Protein AF-A0A916TZ95-F1 (afdb_monomer)

Radius of gyration: 24.28 Å; Cα contacts (8 Å, |Δi|>4): 137; chains: 1; bounding box: 42×31×81 Å

Sequence (147 aa):
MKGLLAGIVAAIIAVVLGALLFFVLVDREETTEFPQDDLTFAIEGSQQNCAMFYGEPCDYDTQEGFNRWAQDLDRFVPEQRMGSFARDIGFTETSKISLKACVLTQNSTNTVDDLLAYTRERHPDATTAQVFPIWNAARWHLCPLER

pLDDT: mean 88.11, std 14.41, range [42.22, 98.5]

Organism: NCBI:txid1755582

Foldseek 3Di:
DVVVVVVVVVVVVVVVVVVVVVVVVVVPPPPPPVPQDQDWEQDPNDTDTQCRLVVHDDDPLSNVLCVQFVNCLNVQLVVADLDVLSVVVDSSLLSSLLSVLLSQVVDPVGDLVVSVVVSCVPVVPDDSVNSVSSSVSSCPPRRPDDD

Secondary structure (DSSP, 8-state):
-HHHHHHHHHHHHHHHHHHHHHHHHHTT------------EEETTEEE-HHHHHTSPPPHHHHHHHHHHGGGHHHHHHHS--HHHHHHHHHHHHHHHHHHHHHHHTSTT--HHHHHHHHHHH-TT--HHHHHHHHHHIIIIISPPP-

Nearest PDB structures (foldseek):
  2jps-assembly1_A  TM=5.181E-01  e=5.275E+00  Saccharomyces cerevisiae

Solvent-accessible surface area (backbone atoms only — not comparable to full-atom values): 8578 Å² total; per-residue (Å²): 114,72,70,59,55,53,52,52,53,52,52,52,52,52,50,52,52,50,48,52,50,46,50,62,53,57,76,51,59,73,74,82,68,70,85,69,81,85,52,70,33,64,49,92,86,39,84,34,36,51,37,68,71,72,72,43,86,60,54,72,65,56,38,50,28,38,66,72,43,48,73,49,42,73,60,46,63,81,72,51,85,30,63,65,54,39,62,75,63,30,67,70,54,40,47,53,54,29,40,50,33,37,48,43,64,77,38,87,88,55,52,70,65,58,49,40,55,61,48,30,78,82,36,70,85,66,46,64,84,49,45,46,39,37,45,53,48,18,45,69,70,70,46,55,74,88,129

Mean predicted aligned error: 10.78 Å

Structure (mmCIF, N/CA/C/O backbone):
data_AF-A0A916TZ95-F1
#
_entry.id   AF-A0A916TZ95-F1
#
loop_
_atom_site.group_PDB
_atom_site.id
_atom_site.type_symbol
_atom_site.label_atom_id
_atom_site.label_alt_id
_atom_site.label_comp_id
_atom_site.label_asym_id
_atom_site.label_entity_id
_atom_site.label_seq_id
_atom_site.pdbx_PDB_ins_code
_atom_site.Cartn_x
_atom_site.Cartn_y
_atom_site.Cartn_z
_atom_site.occupancy
_atom_site.B_iso_or_equiv
_atom_site.auth_seq_id
_atom_site.auth_comp_id
_atom_site.auth_asym_id
_atom_site.auth_atom_id
_atom_site.pdbx_PDB_model_num
ATOM 1 N N . MET A 1 1 ? 24.520 -13.935 -67.126 1.00 53.62 1 MET A N 1
ATOM 2 C CA . MET A 1 1 ? 23.267 -13.867 -66.333 1.00 53.62 1 MET A CA 1
ATOM 3 C C . MET A 1 1 ? 23.257 -14.781 -65.100 1.00 53.62 1 MET A C 1
ATOM 5 O O . MET A 1 1 ? 22.824 -14.317 -64.058 1.00 53.62 1 MET A O 1
ATOM 9 N N . LYS A 1 2 ? 23.774 -16.023 -65.150 1.00 51.59 2 LYS A N 1
ATOM 10 C CA . LYS A 1 2 ? 23.804 -16.943 -63.984 1.00 51.59 2 LYS A CA 1
ATOM 11 C C . LYS A 1 2 ? 24.627 -16.444 -62.776 1.00 51.59 2 LYS A C 1
ATOM 13 O O . LYS A 1 2 ? 24.196 -16.626 -61.646 1.00 51.59 2 LYS A O 1
ATOM 18 N N . GLY A 1 3 ? 25.759 -15.768 -63.003 1.00 54.50 3 GLY A N 1
ATOM 19 C CA . GLY A 1 3 ? 26.612 -15.251 -61.916 1.00 54.50 3 GLY A CA 1
ATOM 20 C C . GLY A 1 3 ? 26.024 -14.061 -61.143 1.00 54.50 3 GLY A C 1
ATOM 21 O O . GLY A 1 3 ? 26.277 -13.925 -59.953 1.00 54.50 3 GLY A O 1
ATOM 22 N N . LEU A 1 4 ? 25.191 -13.239 -61.792 1.00 59.09 4 LEU A N 1
ATOM 23 C CA . LEU A 1 4 ? 24.557 -12.077 -61.157 1.00 59.09 4 LEU A CA 1
ATOM 24 C C . LEU A 1 4 ? 23.397 -12.505 -60.242 1.00 59.09 4 LEU A C 1
ATOM 26 O O . LEU A 1 4 ? 23.262 -12.002 -59.134 1.00 59.09 4 LEU A O 1
ATOM 30 N N . LEU A 1 5 ? 22.612 -13.498 -60.678 1.00 65.00 5 LEU A N 1
ATOM 31 C CA . LEU A 1 5 ? 21.538 -14.095 -59.877 1.00 65.00 5 LEU A CA 1
ATOM 32 C C . LEU A 1 5 ? 22.080 -14.809 -58.631 1.00 65.00 5 LEU A C 1
ATOM 34 O O . LEU A 1 5 ? 21.526 -14.643 -57.551 1.00 65.00 5 LEU A O 1
ATOM 38 N N . ALA A 1 6 ? 23.191 -15.542 -58.757 1.00 68.81 6 ALA A N 1
ATOM 39 C CA . ALA A 1 6 ? 23.827 -16.204 -57.618 1.00 68.81 6 ALA A CA 1
ATOM 40 C C . ALA A 1 6 ? 24.348 -15.200 -56.571 1.00 68.81 6 ALA A C 1
ATOM 42 O O . ALA A 1 6 ? 24.180 -15.422 -55.374 1.00 68.81 6 ALA A O 1
ATOM 43 N N . GLY A 1 7 ? 24.919 -14.074 -57.018 1.00 70.69 7 GLY A N 1
ATOM 44 C CA . GLY A 1 7 ? 25.381 -13.008 -56.124 1.00 70.69 7 GLY A CA 1
ATOM 45 C C . GLY A 1 7 ? 24.241 -12.319 -55.368 1.00 70.69 7 GLY A C 1
ATOM 46 O O . GLY A 1 7 ? 24.353 -12.089 -54.167 1.00 70.69 7 GLY A O 1
ATOM 47 N N . ILE A 1 8 ? 23.118 -12.050 -56.043 1.00 77.31 8 ILE A N 1
ATOM 48 C CA . ILE A 1 8 ? 21.935 -11.433 -55.420 1.00 77.31 8 ILE A CA 1
ATOM 49 C C . ILE A 1 8 ? 21.316 -12.370 -54.376 1.00 77.31 8 ILE A C 1
ATOM 51 O O . ILE A 1 8 ? 20.997 -11.935 -53.273 1.00 77.31 8 ILE A O 1
ATOM 55 N N . VAL A 1 9 ? 21.192 -13.662 -54.690 1.00 79.25 9 VAL A N 1
ATOM 56 C CA . VAL A 1 9 ? 20.645 -14.654 -53.751 1.00 79.25 9 VAL A CA 1
ATOM 57 C C . VAL A 1 9 ? 21.529 -14.778 -52.508 1.00 79.25 9 VAL A C 1
ATOM 59 O O . VAL A 1 9 ? 21.011 -14.773 -51.394 1.00 79.25 9 VAL A O 1
ATOM 62 N N . ALA A 1 10 ? 22.853 -14.813 -52.672 1.00 80.00 10 ALA A N 1
ATOM 63 C CA . ALA A 1 10 ? 23.780 -14.862 -51.543 1.00 80.00 10 ALA A CA 1
ATOM 64 C C . ALA A 1 10 ? 23.682 -13.612 -50.649 1.00 80.00 10 ALA A C 1
ATOM 66 O O . ALA A 1 10 ? 23.682 -13.735 -49.425 1.00 80.00 10 ALA A O 1
ATOM 67 N N . ALA A 1 11 ? 23.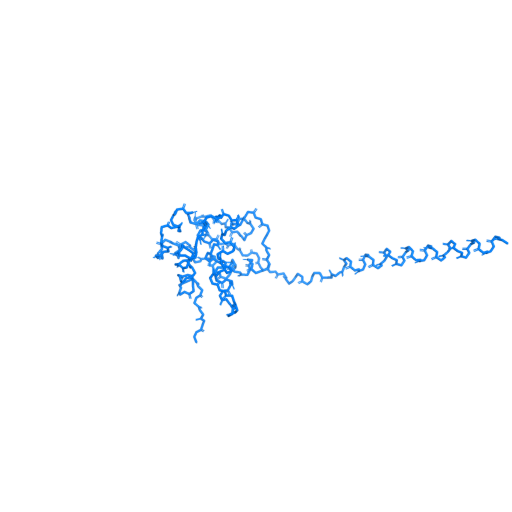539 -12.423 -51.245 1.00 80.50 11 ALA A N 1
ATOM 68 C CA . ALA A 1 11 ? 23.383 -11.176 -50.500 1.00 80.50 11 ALA A CA 1
ATOM 69 C C . ALA A 1 11 ? 22.077 -11.144 -49.687 1.00 80.50 11 ALA A C 1
ATOM 71 O O . ALA A 1 11 ? 22.092 -10.762 -48.520 1.00 80.50 11 ALA A O 1
ATOM 72 N N . ILE A 1 12 ? 20.963 -11.604 -50.266 1.00 84.44 12 ILE A N 1
ATOM 73 C CA . ILE A 1 12 ? 19.673 -11.675 -49.563 1.00 84.44 12 ILE A CA 1
ATOM 74 C C . ILE A 1 12 ? 19.756 -12.651 -48.386 1.00 84.44 12 ILE A C 1
ATOM 76 O O . ILE A 1 12 ? 19.325 -12.317 -47.287 1.00 84.44 12 ILE A O 1
ATOM 80 N N . ILE A 1 13 ? 20.355 -13.829 -48.586 1.00 87.19 13 ILE A N 1
ATOM 81 C CA . ILE A 1 13 ? 20.525 -14.822 -47.516 1.00 87.19 13 ILE A CA 1
ATOM 82 C C . ILE A 1 13 ? 21.377 -14.249 -46.378 1.00 87.19 13 ILE A C 1
ATOM 84 O O . ILE A 1 13 ? 21.0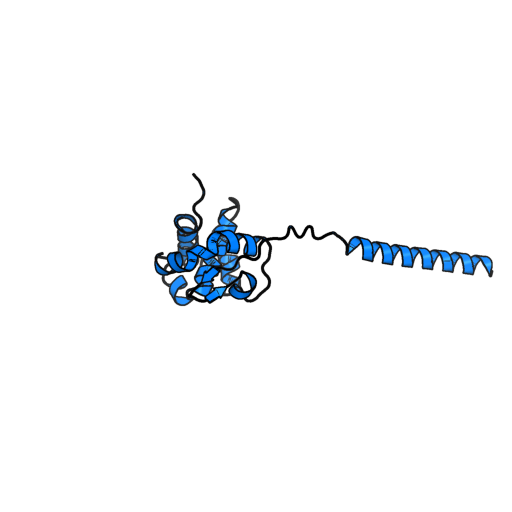13 -14.402 -45.215 1.00 87.19 13 ILE A O 1
ATOM 88 N N . ALA A 1 14 ? 22.467 -13.546 -46.694 1.00 85.00 14 ALA A N 1
ATOM 89 C CA . ALA A 1 14 ? 23.315 -12.915 -45.687 1.00 85.00 14 ALA A CA 1
ATOM 90 C C . ALA A 1 14 ? 22.569 -11.835 -44.884 1.00 85.00 14 ALA A C 1
ATOM 92 O O . ALA A 1 14 ? 22.718 -11.775 -43.667 1.00 85.00 14 ALA A O 1
ATOM 93 N N . VAL A 1 15 ? 21.729 -11.024 -45.537 1.00 88.25 15 VAL A N 1
ATOM 94 C CA . VAL A 1 15 ? 20.910 -10.001 -44.864 1.00 88.25 15 VAL A CA 1
ATOM 95 C C . VAL A 1 15 ? 19.844 -10.637 -43.974 1.00 88.25 15 VAL A C 1
ATOM 97 O O . VAL A 1 15 ? 19.669 -10.200 -42.843 1.00 88.25 15 VAL A O 1
ATOM 100 N N . VAL A 1 16 ? 19.162 -11.686 -44.441 1.00 87.75 16 VAL A N 1
ATOM 101 C CA . VAL A 1 16 ? 18.135 -12.385 -43.650 1.00 87.75 16 VAL A CA 1
ATOM 102 C C . VAL A 1 16 ? 18.756 -13.086 -42.444 1.00 87.75 16 VAL A C 1
ATOM 104 O O . VAL A 1 16 ? 18.229 -12.978 -41.342 1.00 87.75 16 VAL A O 1
ATOM 107 N N . LEU A 1 17 ? 19.897 -13.758 -42.620 1.00 88.25 17 LEU A N 1
ATOM 108 C CA . LEU A 1 17 ? 20.630 -14.376 -41.513 1.00 88.25 17 LEU A CA 1
ATOM 109 C C . LEU A 1 17 ? 21.159 -13.329 -40.533 1.00 88.25 17 LEU A C 1
ATOM 111 O O . LEU A 1 17 ? 21.054 -13.527 -39.329 1.00 88.25 17 LEU A O 1
ATOM 115 N N . GLY A 1 18 ? 21.682 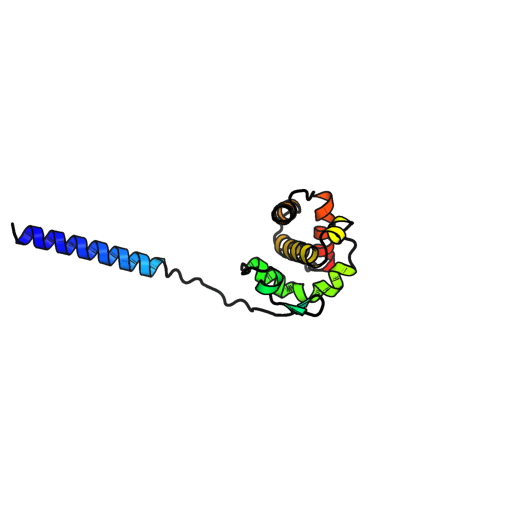-12.209 -41.036 1.00 82.75 18 GLY A N 1
ATOM 116 C CA . GLY A 1 18 ? 22.120 -11.089 -40.209 1.00 82.75 18 GLY A CA 1
ATOM 117 C C . GLY A 1 18 ? 20.972 -10.478 -39.409 1.00 82.75 18 GLY A C 1
ATOM 118 O O . GLY A 1 18 ? 21.131 -10.238 -38.220 1.00 82.75 18 GLY A O 1
ATOM 119 N N . ALA A 1 19 ? 19.802 -10.298 -40.025 1.00 80.69 19 ALA A N 1
ATOM 120 C CA . ALA A 1 19 ? 18.606 -9.799 -39.356 1.00 80.69 19 ALA A CA 1
ATOM 121 C C . ALA A 1 19 ? 18.083 -10.789 -38.307 1.00 80.69 19 ALA A C 1
ATOM 123 O O . ALA A 1 19 ? 17.782 -10.379 -37.196 1.00 80.69 19 ALA A O 1
ATOM 124 N N . LEU A 1 20 ? 18.026 -12.088 -38.616 1.00 81.81 20 LEU A N 1
ATOM 125 C CA . LEU A 1 20 ? 17.624 -13.117 -37.652 1.00 81.81 20 LEU A CA 1
ATOM 126 C C . LEU A 1 20 ? 18.596 -13.204 -36.474 1.00 81.81 20 LEU A C 1
ATOM 128 O O . LEU A 1 20 ? 18.156 -13.271 -35.334 1.00 81.81 20 LEU A O 1
ATOM 132 N N . LEU A 1 21 ? 19.906 -13.163 -36.732 1.00 79.75 21 LEU A N 1
ATOM 133 C CA . LEU A 1 21 ? 20.918 -13.122 -35.676 1.00 79.75 21 LEU A CA 1
ATOM 134 C C . LEU A 1 21 ? 20.807 -11.842 -34.852 1.00 79.75 21 LEU A C 1
ATOM 136 O O . LEU A 1 21 ? 20.906 -11.912 -33.636 1.00 79.75 21 LEU A O 1
ATOM 140 N N . PHE A 1 22 ? 20.566 -10.697 -35.488 1.00 77.88 22 PHE A N 1
ATOM 141 C CA . PHE A 1 22 ? 20.338 -9.434 -34.797 1.00 77.88 22 PHE A CA 1
ATOM 142 C C . PHE A 1 22 ? 19.101 -9.510 -33.902 1.00 77.88 22 PHE A C 1
ATOM 144 O O . PHE A 1 22 ? 19.211 -9.194 -32.730 1.00 77.88 22 PHE A O 1
ATOM 151 N N . PHE A 1 23 ? 17.964 -10.010 -34.396 1.00 74.88 23 PHE A N 1
ATOM 152 C CA . PHE A 1 23 ? 16.766 -10.193 -33.574 1.00 74.88 23 PHE A CA 1
ATOM 153 C C . PHE A 1 23 ? 16.998 -11.179 -32.428 1.00 74.88 23 PHE A C 1
ATOM 155 O O . PHE A 1 23 ? 16.648 -10.859 -31.307 1.00 74.88 23 PHE A O 1
ATOM 162 N N . VAL A 1 24 ? 17.661 -12.318 -32.656 1.00 72.19 24 VAL A N 1
ATOM 163 C CA . VAL A 1 24 ? 17.977 -13.291 -31.590 1.00 72.19 24 VAL A CA 1
ATOM 164 C C . VAL A 1 24 ? 18.973 -12.737 -30.563 1.00 72.19 24 VAL A C 1
ATOM 166 O O . VAL A 1 24 ? 18.926 -13.123 -29.400 1.00 72.19 24 VAL A O 1
ATOM 169 N N . LEU A 1 25 ? 19.893 -11.862 -30.974 1.00 66.62 25 LEU A N 1
ATOM 170 C CA . LEU A 1 25 ? 20.862 -11.226 -30.077 1.00 66.62 25 LEU A CA 1
ATOM 171 C C . LEU A 1 25 ? 20.277 -10.007 -29.349 1.00 66.62 25 LEU A C 1
ATOM 173 O O . LEU A 1 25 ? 20.702 -9.737 -28.235 1.00 66.62 25 LEU A O 1
ATOM 177 N N . VAL A 1 26 ? 19.318 -9.299 -29.950 1.00 65.12 26 VAL A N 1
ATOM 178 C CA . VAL A 1 26 ? 18.630 -8.138 -29.358 1.00 65.12 26 VAL A CA 1
ATOM 179 C C . VAL A 1 26 ? 17.470 -8.560 -28.452 1.00 65.12 26 VAL A C 1
ATOM 181 O O . VAL A 1 26 ? 17.303 -7.956 -27.405 1.00 65.12 26 VAL A O 1
ATOM 184 N N . ASP A 1 27 ? 16.742 -9.645 -28.755 1.00 54.34 27 ASP A N 1
ATOM 185 C CA . ASP A 1 27 ? 15.817 -10.289 -27.789 1.00 54.34 27 ASP A CA 1
ATOM 186 C C . ASP A 1 27 ? 16.563 -10.871 -26.581 1.00 54.34 27 ASP A C 1
ATOM 188 O O . ASP A 1 27 ? 15.969 -11.233 -25.570 1.00 54.34 27 ASP A O 1
ATOM 192 N N . ARG A 1 28 ? 17.888 -10.983 -26.704 1.00 45.59 28 ARG A N 1
ATOM 193 C CA . ARG A 1 28 ? 18.804 -11.313 -25.625 1.00 45.59 28 ARG A CA 1
ATOM 194 C C . ARG A 1 28 ? 19.443 -10.049 -25.058 1.00 45.59 28 ARG A C 1
ATOM 196 O O . ARG A 1 28 ? 20.616 -10.070 -24.691 1.00 45.59 28 ARG A O 1
ATOM 203 N N . GLU A 1 29 ? 18.694 -8.952 -24.963 1.00 45.25 29 GLU A N 1
ATOM 204 C CA . GLU A 1 29 ? 18.892 -8.078 -23.814 1.00 45.25 29 GLU A CA 1
ATOM 205 C C . GLU A 1 29 ? 18.744 -8.986 -22.598 1.00 45.25 29 GLU A C 1
ATOM 207 O O . GLU A 1 29 ? 17.666 -9.496 -22.300 1.00 45.25 29 GLU A O 1
ATOM 212 N N . GLU A 1 30 ? 19.882 -9.304 -21.981 1.00 42.53 30 GLU A N 1
ATOM 213 C CA . GLU A 1 30 ? 19.930 -9.808 -20.626 1.00 42.53 30 GLU A CA 1
ATOM 214 C C . GLU A 1 30 ? 19.014 -8.888 -19.828 1.00 42.53 30 GLU A C 1
ATOM 216 O O . GLU A 1 30 ? 19.389 -7.765 -19.489 1.00 42.53 30 GLU A O 1
ATOM 221 N N . THR A 1 31 ? 17.795 -9.346 -19.541 1.00 43.38 31 THR A N 1
ATOM 222 C CA . THR A 1 31 ? 17.141 -8.956 -18.312 1.00 43.38 31 THR A CA 1
ATOM 223 C C . THR A 1 31 ? 18.193 -9.246 -17.262 1.00 43.38 31 THR A C 1
ATOM 225 O O . THR A 1 31 ? 18.439 -10.399 -16.905 1.00 43.38 31 THR A O 1
ATOM 228 N N . THR A 1 32 ? 18.884 -8.202 -16.813 1.00 42.22 32 THR A N 1
ATOM 229 C CA . THR A 1 32 ? 19.503 -8.137 -15.501 1.00 42.22 32 THR A CA 1
ATOM 230 C C . THR A 1 32 ? 18.356 -8.257 -14.506 1.00 42.22 32 THR A C 1
ATOM 232 O O . THR A 1 32 ? 17.977 -7.321 -13.813 1.00 42.22 32 THR A O 1
ATOM 235 N N . GLU A 1 33 ? 17.742 -9.436 -14.496 1.00 49.97 33 GLU A N 1
ATOM 236 C CA . GLU A 1 33 ? 16.878 -9.945 -13.465 1.00 49.97 33 GLU A CA 1
ATOM 237 C C . GLU A 1 33 ? 17.851 -10.180 -12.321 1.00 49.97 33 GLU A C 1
ATOM 239 O O . GLU A 1 33 ? 18.430 -11.253 -12.159 1.00 49.97 33 GLU A O 1
ATOM 244 N N . PHE A 1 34 ? 18.171 -9.097 -11.610 1.00 50.62 34 PHE A N 1
ATOM 245 C CA . PHE A 1 34 ? 18.731 -9.210 -10.281 1.00 50.62 34 PHE A CA 1
ATOM 246 C C . PHE A 1 34 ? 17.762 -10.137 -9.550 1.00 50.62 34 PHE A C 1
ATOM 248 O O . PHE A 1 34 ? 16.599 -9.753 -9.411 1.00 50.62 34 PHE A O 1
ATOM 255 N N . PRO A 1 35 ? 18.173 -11.365 -9.180 1.00 61.06 35 PRO A N 1
ATOM 256 C CA . PRO A 1 35 ? 17.253 -12.303 -8.570 1.00 61.06 35 PRO A CA 1
ATOM 257 C C . PRO A 1 35 ? 16.766 -11.651 -7.284 1.00 61.06 35 PRO A C 1
ATOM 259 O O . PRO A 1 35 ? 17.553 -11.419 -6.366 1.00 61.06 35 PRO A O 1
ATOM 262 N N . GLN A 1 36 ? 15.498 -11.264 -7.265 1.00 74.00 36 GLN A N 1
ATOM 263 C CA . GLN A 1 36 ? 14.886 -10.657 -6.104 1.00 74.00 36 GLN A CA 1
ATOM 264 C C . GLN A 1 36 ? 14.305 -11.783 -5.263 1.00 74.00 36 GLN A C 1
ATOM 266 O O . GLN A 1 36 ? 13.634 -12.671 -5.791 1.00 74.00 36 GLN A O 1
ATOM 271 N N . ASP A 1 37 ? 14.602 -11.777 -3.966 1.00 84.62 37 ASP A N 1
ATOM 272 C CA . ASP A 1 37 ? 14.124 -12.827 -3.072 1.00 84.62 37 ASP A CA 1
ATOM 273 C C . ASP A 1 37 ? 12.589 -12.880 -3.100 1.00 84.62 37 ASP A C 1
ATOM 275 O O . ASP A 1 37 ? 11.929 -11.862 -2.908 1.00 84.62 37 ASP A O 1
ATOM 279 N N . ASP A 1 38 ? 11.999 -14.054 -3.315 1.00 90.62 38 ASP A N 1
ATOM 280 C CA . ASP A 1 38 ? 10.547 -14.235 -3.207 1.00 90.62 38 ASP A CA 1
ATOM 281 C C . ASP A 1 38 ? 10.188 -14.633 -1.772 1.00 90.62 38 ASP A C 1
ATOM 283 O O . ASP A 1 38 ? 10.023 -15.811 -1.437 1.00 90.62 38 ASP A O 1
ATOM 287 N N . LEU A 1 39 ? 10.173 -13.640 -0.879 1.00 94.88 39 LEU A N 1
ATOM 288 C CA . LEU A 1 39 ? 9.910 -13.872 0.537 1.00 94.88 39 LEU A CA 1
ATOM 289 C C . LEU A 1 39 ? 8.436 -14.217 0.767 1.00 94.88 39 LEU A C 1
ATOM 291 O O . LEU A 1 39 ? 7.532 -13.713 0.104 1.00 94.88 39 LEU A O 1
ATOM 295 N N . THR A 1 40 ? 8.195 -15.079 1.751 1.00 96.75 40 THR A N 1
ATOM 296 C CA . THR A 1 40 ? 6.850 -15.484 2.167 1.00 96.75 40 THR A CA 1
ATOM 297 C C . THR A 1 40 ? 6.595 -15.017 3.594 1.00 96.75 40 THR A C 1
ATOM 299 O O . THR A 1 40 ? 7.439 -15.212 4.471 1.00 96.75 40 THR A O 1
ATOM 302 N N . PHE A 1 41 ? 5.419 -14.440 3.835 1.00 96.88 41 PHE A N 1
ATOM 303 C CA . PHE A 1 41 ? 4.993 -13.979 5.154 1.00 96.88 41 PHE A CA 1
ATOM 304 C C . PHE A 1 41 ? 3.623 -14.546 5.522 1.00 96.88 41 PHE A C 1
ATOM 306 O O 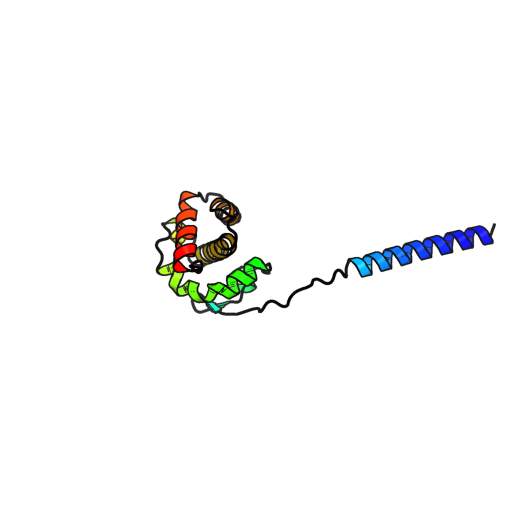. PHE A 1 41 ? 2.806 -14.852 4.654 1.00 96.88 41 PHE A O 1
ATOM 313 N N . ALA A 1 42 ? 3.358 -14.670 6.824 1.00 96.75 42 ALA A N 1
ATOM 314 C CA . ALA A 1 42 ? 2.011 -14.934 7.314 1.00 96.75 42 ALA A CA 1
ATOM 315 C C . ALA A 1 42 ? 1.186 -13.641 7.227 1.00 96.75 42 ALA A C 1
ATOM 317 O O . ALA A 1 42 ? 1.533 -12.665 7.886 1.00 96.75 42 ALA A O 1
ATOM 318 N N . ILE A 1 43 ? 0.123 -13.649 6.424 1.00 96.06 43 ILE A N 1
ATOM 319 C CA . ILE A 1 43 ? -0.833 -12.546 6.277 1.00 96.06 43 ILE A CA 1
ATOM 320 C C . ILE A 1 43 ? -2.238 -13.131 6.446 1.00 96.06 43 ILE A C 1
ATOM 322 O O . ILE A 1 43 ? -2.593 -14.101 5.771 1.00 96.06 43 ILE A O 1
ATOM 326 N N . GLU A 1 44 ? -3.010 -12.603 7.395 1.00 94.19 44 GLU A N 1
ATOM 327 C CA . GLU A 1 44 ? -4.293 -13.159 7.856 1.00 94.19 44 GLU A CA 1
ATOM 328 C C . GLU A 1 44 ? -4.210 -14.674 8.150 1.00 94.19 44 GLU A C 1
ATOM 330 O O . GLU A 1 44 ? -5.116 -15.458 7.857 1.00 94.19 44 GLU A O 1
ATOM 335 N N . GLY A 1 45 ? -3.076 -15.114 8.709 1.00 92.31 45 GLY A N 1
ATOM 336 C CA . GLY A 1 45 ? -2.813 -16.516 9.056 1.00 92.31 45 GLY A CA 1
ATOM 337 C C . GLY A 1 45 ? -2.462 -17.441 7.882 1.00 92.31 45 GLY A C 1
ATOM 338 O O . GLY A 1 45 ? -2.192 -18.621 8.110 1.00 92.31 45 GLY A O 1
ATOM 339 N N . SER A 1 46 ? -2.416 -16.935 6.647 1.00 95.69 46 SER A N 1
ATOM 340 C CA . SER A 1 46 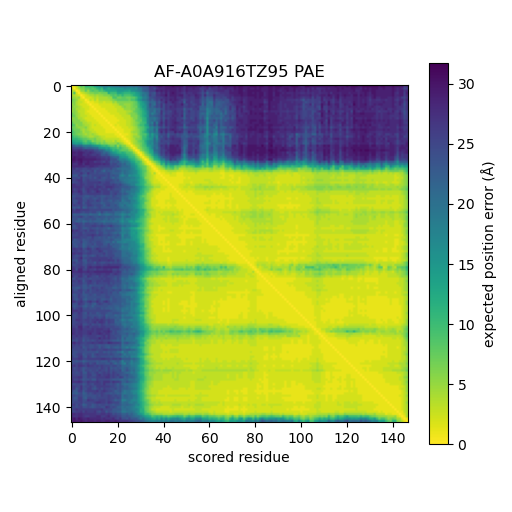? -2.009 -17.697 5.459 1.00 95.69 46 SER A CA 1
ATOM 341 C C . SER A 1 46 ? -0.600 -17.311 5.015 1.00 95.69 46 SER A C 1
ATOM 343 O O . SER A 1 46 ? -0.243 -16.139 5.038 1.00 95.69 46 SER A O 1
ATOM 345 N N . GLN A 1 47 ? 0.207 -18.285 4.589 1.00 97.44 47 GLN A N 1
ATOM 346 C CA . GLN A 1 47 ? 1.516 -18.005 3.991 1.00 97.44 47 GLN A CA 1
ATOM 347 C C . GLN A 1 47 ? 1.318 -17.436 2.584 1.00 97.44 47 GLN A C 1
ATOM 349 O O . GLN A 1 47 ? 0.733 -18.102 1.732 1.00 97.44 47 GLN A O 1
ATOM 354 N N . GLN A 1 48 ? 1.772 -16.206 2.368 1.00 97.56 48 GLN A N 1
ATOM 355 C CA . GLN A 1 48 ? 1.617 -15.460 1.124 1.00 97.56 48 GLN A CA 1
ATOM 356 C C . GLN A 1 48 ? 2.987 -14.970 0.660 1.00 97.56 48 GLN A C 1
ATOM 358 O O . GLN A 1 48 ? 3.736 -14.384 1.445 1.00 97.56 48 GLN A O 1
ATOM 363 N N . ASN A 1 49 ? 3.303 -15.196 -0.611 1.00 96.75 49 ASN A N 1
ATOM 364 C CA . ASN A 1 49 ? 4.356 -14.465 -1.311 1.00 96.75 49 ASN A CA 1
ATOM 365 C C . ASN A 1 49 ? 3.730 -13.315 -2.121 1.00 96.75 49 ASN A C 1
ATOM 367 O O . ASN A 1 49 ? 2.502 -13.167 -2.136 1.00 96.75 49 ASN A O 1
ATOM 371 N N . CYS A 1 50 ? 4.547 -12.499 -2.791 1.00 96.88 50 CYS A N 1
ATOM 372 C CA . CYS A 1 50 ? 4.035 -11.311 -3.477 1.00 96.88 50 CYS A CA 1
ATOM 373 C C . CYS A 1 50 ? 2.983 -11.675 -4.536 1.00 96.88 50 CYS A C 1
ATOM 375 O O . CYS A 1 50 ? 1.863 -11.159 -4.512 1.00 96.88 50 CYS A O 1
ATOM 377 N N . ALA A 1 51 ? 3.298 -12.630 -5.414 1.00 96.38 51 ALA A N 1
ATOM 378 C CA . ALA A 1 51 ? 2.404 -13.005 -6.503 1.00 96.38 51 ALA A CA 1
ATOM 379 C C . ALA A 1 51 ? 1.072 -13.596 -6.010 1.00 96.38 51 ALA A C 1
ATOM 381 O O . ALA A 1 51 ? 0.017 -13.299 -6.569 1.00 96.38 51 ALA A O 1
ATOM 382 N N . MET A 1 52 ? 1.090 -14.399 -4.940 1.00 96.62 52 MET A N 1
ATOM 383 C CA . MET A 1 52 ? -0.133 -14.929 -4.324 1.00 96.62 52 MET A CA 1
ATOM 384 C C . MET A 1 52 ? -0.975 -13.817 -3.692 1.00 96.62 52 MET A C 1
ATOM 386 O O . MET A 1 52 ? -2.192 -13.798 -3.871 1.00 96.62 52 MET A O 1
ATOM 390 N N . PHE A 1 53 ? -0.331 -12.868 -3.008 1.00 97.38 53 PHE A N 1
ATOM 391 C CA . PHE A 1 53 ? -1.016 -11.771 -2.329 1.00 97.38 53 PHE A CA 1
ATOM 392 C C . PHE A 1 53 ? -1.696 -10.797 -3.306 1.00 97.38 53 PHE A C 1
ATOM 394 O O . PHE A 1 53 ? -2.815 -10.332 -3.061 1.00 97.38 53 PHE A O 1
ATOM 401 N N . TYR A 1 54 ? -1.041 -10.496 -4.431 1.00 95.56 54 TYR A N 1
ATOM 402 C CA . TYR A 1 54 ? -1.595 -9.626 -5.472 1.00 95.56 54 TYR A CA 1
ATOM 403 C C . TYR A 1 54 ? -2.485 -10.369 -6.479 1.00 95.56 54 TYR A C 1
ATOM 405 O O . TYR A 1 54 ? -3.364 -9.745 -7.073 1.00 95.56 54 TYR A O 1
ATOM 413 N N . GLY A 1 55 ? -2.334 -11.691 -6.606 1.00 95.06 55 GLY A N 1
ATOM 414 C CA . GLY A 1 55 ? -3.047 -12.521 -7.582 1.00 95.06 55 GLY A CA 1
ATOM 415 C C . GLY A 1 55 ? -2.473 -12.435 -9.001 1.00 95.06 55 GLY A C 1
ATOM 416 O O . GLY A 1 55 ? -3.098 -12.916 -9.945 1.00 95.06 55 GLY A O 1
ATOM 417 N N . GLU A 1 56 ? -1.303 -11.819 -9.155 1.00 93.12 56 GLU A N 1
ATOM 418 C CA . GLU A 1 56 ? -0.611 -11.566 -10.418 1.00 93.12 56 GLU A CA 1
ATOM 419 C C . GLU A 1 56 ? 0.905 -11.475 -10.180 1.00 93.12 56 GLU A C 1
ATOM 421 O O . GLU A 1 56 ? 1.320 -11.230 -9.045 1.00 93.12 56 GLU A O 1
ATOM 426 N N . PRO A 1 57 ? 1.752 -11.685 -11.206 1.00 91.56 57 PRO A N 1
ATOM 427 C CA . PRO A 1 57 ? 3.191 -11.480 -11.071 1.00 91.56 57 PRO A CA 1
ATOM 428 C C . PRO A 1 57 ? 3.502 -10.052 -10.609 1.00 91.56 57 PRO A C 1
ATOM 430 O O . PRO A 1 57 ? 2.988 -9.090 -11.177 1.00 91.56 57 PRO A O 1
ATOM 433 N N . CYS A 1 58 ? 4.352 -9.922 -9.592 1.00 91.94 58 CYS A N 1
ATOM 434 C CA . CYS A 1 58 ? 4.783 -8.623 -9.094 1.00 91.94 58 CYS A CA 1
ATOM 435 C C . CYS A 1 58 ? 5.892 -8.040 -9.972 1.00 91.94 58 CYS A C 1
ATOM 437 O O . CYS A 1 58 ? 6.821 -8.749 -10.358 1.00 91.94 58 CYS A O 1
ATOM 439 N N . ASP A 1 59 ? 5.814 -6.737 -10.248 1.00 91.38 59 ASP A N 1
ATOM 440 C CA . ASP A 1 59 ? 6.973 -5.988 -10.730 1.00 91.38 59 ASP A CA 1
ATOM 441 C C . ASP A 1 59 ? 8.017 -5.808 -9.610 1.00 91.38 59 ASP A C 1
ATOM 443 O O . ASP A 1 59 ? 7.767 -6.113 -8.438 1.00 91.38 59 ASP A O 1
ATOM 447 N N . TYR A 1 60 ? 9.199 -5.316 -9.984 1.00 89.75 60 TYR A N 1
ATOM 448 C CA . TYR A 1 60 ? 10.335 -5.140 -9.076 1.00 89.75 60 TYR A CA 1
ATOM 449 C C . TYR A 1 60 ? 9.978 -4.297 -7.836 1.00 89.75 60 TYR A C 1
ATOM 451 O O . TYR A 1 60 ? 10.236 -4.705 -6.700 1.00 89.75 60 TYR A O 1
ATOM 459 N N . ASP A 1 61 ? 9.318 -3.152 -8.040 1.00 90.75 61 ASP A N 1
ATOM 460 C CA . ASP A 1 61 ? 8.942 -2.225 -6.967 1.00 90.75 61 ASP A CA 1
ATOM 461 C C . ASP A 1 61 ? 7.906 -2.844 -6.016 1.00 90.75 61 ASP A C 1
ATOM 463 O O . ASP A 1 61 ? 7.966 -2.660 -4.795 1.00 90.75 61 ASP A O 1
ATOM 467 N N . THR A 1 62 ? 6.950 -3.599 -6.562 1.00 93.12 62 THR A N 1
ATOM 468 C CA . THR A 1 62 ? 5.901 -4.276 -5.793 1.00 93.12 62 THR A CA 1
ATOM 469 C C . THR A 1 62 ? 6.484 -5.424 -4.978 1.00 93.12 62 THR A C 1
ATOM 471 O O . THR A 1 62 ? 6.166 -5.545 -3.791 1.00 93.12 62 THR A O 1
ATOM 474 N N . GLN A 1 63 ? 7.386 -6.215 -5.567 1.00 95.00 63 GLN A N 1
ATOM 475 C CA . GLN A 1 63 ? 8.125 -7.256 -4.854 1.00 95.00 63 GLN A CA 1
ATOM 476 C C . GLN A 1 63 ? 9.001 -6.649 -3.750 1.00 95.00 63 GLN A C 1
ATOM 478 O O . GLN A 1 63 ? 9.046 -7.178 -2.639 1.00 95.00 63 GLN A O 1
ATOM 483 N N . GLU A 1 64 ? 9.660 -5.513 -4.005 1.00 91.75 64 GLU A N 1
ATOM 484 C CA . GLU A 1 64 ? 10.541 -4.867 -3.025 1.00 91.75 64 GLU A CA 1
ATOM 485 C C . GLU A 1 64 ? 9.730 -4.362 -1.835 1.00 91.75 64 GLU A C 1
ATOM 487 O O . GLU A 1 64 ? 10.083 -4.616 -0.679 1.00 91.75 64 GLU A O 1
ATOM 492 N N . GLY A 1 65 ? 8.606 -3.700 -2.115 1.00 93.25 65 GLY A N 1
ATOM 493 C CA . GLY A 1 65 ? 7.695 -3.231 -1.083 1.00 93.25 65 GLY A CA 1
ATOM 494 C C . GLY A 1 65 ? 7.096 -4.375 -0.268 1.00 93.25 65 GLY A C 1
ATOM 495 O O . GLY A 1 65 ? 7.043 -4.294 0.962 1.00 93.25 65 GLY A O 1
ATOM 496 N N . PHE A 1 66 ? 6.693 -5.463 -0.927 1.00 96.75 66 PHE A N 1
ATOM 497 C CA . PHE A 1 66 ? 6.184 -6.651 -0.250 1.00 96.75 66 PHE A CA 1
ATOM 498 C C . PHE A 1 66 ? 7.237 -7.246 0.691 1.00 96.75 66 PHE A C 1
ATOM 500 O O . PHE A 1 66 ? 6.997 -7.364 1.891 1.00 96.75 66 PHE A O 1
ATOM 507 N N . ASN A 1 67 ? 8.435 -7.525 0.177 1.00 95.69 67 ASN A N 1
ATOM 508 C CA . ASN A 1 67 ? 9.538 -8.091 0.953 1.00 95.69 67 ASN A CA 1
ATOM 509 C C . ASN A 1 67 ? 9.913 -7.249 2.174 1.00 95.69 67 ASN A C 1
ATOM 511 O O . ASN A 1 67 ? 10.316 -7.794 3.200 1.00 95.69 67 ASN A O 1
ATOM 515 N N . ARG A 1 68 ? 9.812 -5.922 2.063 1.00 95.31 68 ARG A N 1
ATOM 516 C CA . ARG A 1 68 ? 10.239 -5.008 3.121 1.00 95.31 68 ARG A CA 1
ATOM 517 C C . ARG A 1 68 ? 9.200 -4.826 4.224 1.00 95.31 68 ARG A C 1
ATOM 519 O O . ARG A 1 68 ? 9.591 -4.663 5.376 1.00 95.31 68 ARG A O 1
ATOM 526 N N . TRP A 1 69 ? 7.908 -4.825 3.892 1.00 96.94 69 TRP A N 1
ATOM 527 C CA . TRP A 1 69 ? 6.867 -4.365 4.824 1.00 96.94 69 TRP A CA 1
ATOM 528 C C . TRP A 1 69 ? 5.694 -5.328 5.025 1.00 96.94 69 TRP A C 1
ATOM 530 O O . TRP A 1 69 ? 4.909 -5.127 5.951 1.00 96.94 69 TRP A O 1
ATOM 540 N N . ALA A 1 70 ? 5.544 -6.380 4.212 1.00 97.06 70 ALA A N 1
ATOM 541 C CA . ALA A 1 70 ? 4.364 -7.247 4.285 1.00 97.06 70 ALA A CA 1
ATOM 542 C C . ALA A 1 70 ? 4.231 -7.993 5.625 1.00 97.06 70 ALA A C 1
ATOM 544 O O . ALA A 1 70 ? 3.115 -8.218 6.090 1.00 97.06 70 ALA A O 1
ATOM 545 N N . GLN A 1 71 ? 5.350 -8.301 6.288 1.00 97.06 71 GLN A N 1
ATOM 546 C CA . GLN A 1 71 ? 5.366 -8.952 7.605 1.00 97.06 71 GLN A CA 1
ATOM 547 C C . GLN A 1 71 ? 4.614 -8.174 8.701 1.00 97.06 71 GLN A C 1
ATOM 549 O O . GLN A 1 71 ? 4.215 -8.754 9.708 1.00 97.06 71 GLN A O 1
ATOM 554 N N . ASP A 1 72 ? 4.438 -6.860 8.529 1.00 97.12 72 ASP A N 1
ATOM 555 C CA . ASP A 1 72 ? 3.870 -5.972 9.542 1.00 97.12 72 ASP A CA 1
ATOM 556 C C . ASP A 1 72 ? 2.376 -5.679 9.329 1.00 97.12 72 ASP A C 1
ATOM 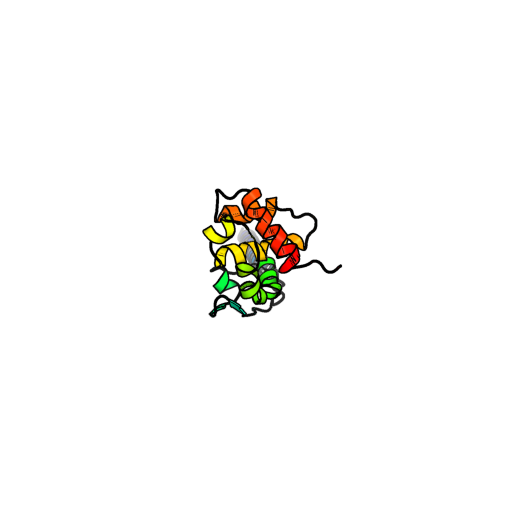558 O O . ASP A 1 72 ? 1.748 -5.040 10.178 1.00 97.12 72 ASP A O 1
ATOM 562 N N . LEU A 1 73 ? 1.780 -6.169 8.233 1.00 97.31 73 LEU A N 1
ATOM 563 C CA . LEU A 1 73 ? 0.406 -5.852 7.825 1.00 97.31 73 LEU A CA 1
ATOM 564 C C . LEU A 1 73 ? -0.656 -6.309 8.832 1.00 97.31 73 LEU A C 1
ATOM 566 O O . LEU A 1 73 ? -1.554 -5.529 9.156 1.00 97.31 73 LEU A O 1
ATOM 570 N N . ASP A 1 74 ? -0.519 -7.524 9.369 1.00 96.31 74 ASP A N 1
ATOM 571 C CA . ASP A 1 74 ? -1.468 -8.113 10.330 1.00 96.31 74 ASP A CA 1
ATOM 572 C C . ASP A 1 74 ? -1.581 -7.297 11.623 1.00 96.31 74 ASP A C 1
ATOM 574 O O . ASP A 1 74 ? -2.620 -7.295 12.279 1.00 96.31 74 ASP A O 1
ATOM 578 N N . ARG A 1 75 ? -0.521 -6.568 11.982 1.00 95.44 75 ARG A N 1
ATOM 579 C CA . ARG A 1 75 ? -0.525 -5.620 13.100 1.00 95.44 75 ARG A CA 1
ATOM 580 C C . ARG A 1 75 ? -0.994 -4.240 12.651 1.00 95.44 75 ARG A C 1
ATOM 582 O O . ARG A 1 75 ? -1.811 -3.606 13.308 1.00 95.44 75 ARG A O 1
ATOM 589 N N . PHE A 1 76 ? -0.478 -3.768 11.525 1.00 96.56 76 PHE A N 1
ATOM 590 C CA . PHE A 1 76 ? -0.679 -2.408 11.052 1.00 96.56 76 PHE A CA 1
ATOM 591 C C . PHE A 1 76 ? -2.138 -2.107 10.674 1.00 96.56 76 PHE A C 1
ATOM 593 O O . PHE A 1 76 ? -2.717 -1.155 11.193 1.00 96.56 76 PHE A O 1
ATOM 600 N N . VAL A 1 77 ? -2.769 -2.906 9.812 1.00 95.69 77 VAL A N 1
ATOM 601 C CA . VAL A 1 77 ? -4.127 -2.609 9.321 1.00 95.69 77 VAL A CA 1
ATOM 602 C C . VAL A 1 77 ? -5.183 -2.529 10.436 1.00 95.69 77 VAL A C 1
ATOM 604 O O . VAL A 1 77 ? -5.951 -1.564 10.431 1.00 95.69 77 VAL A O 1
ATOM 607 N N . PRO A 1 78 ? -5.254 -3.462 11.410 1.00 92.56 78 PRO A N 1
ATOM 608 C CA . PRO A 1 78 ? -6.269 -3.378 12.461 1.00 92.56 78 PRO A CA 1
ATOM 609 C C . PRO A 1 78 ? -6.005 -2.274 13.494 1.00 92.56 78 PRO A C 1
ATOM 611 O O . PRO A 1 78 ? -6.952 -1.778 14.107 1.00 92.56 78 PRO A O 1
ATOM 614 N N . GLU A 1 79 ? -4.749 -1.878 13.712 1.00 91.06 79 GLU A N 1
ATOM 615 C CA . GLU A 1 79 ? -4.395 -0.885 14.735 1.00 91.06 79 GLU A CA 1
ATOM 616 C C . GLU A 1 79 ? -4.544 0.564 14.252 1.00 91.06 79 GLU A C 1
ATOM 618 O O . GLU A 1 79 ? -4.787 1.473 15.054 1.00 91.06 79 GLU A O 1
ATOM 623 N N . GLN A 1 80 ? -4.402 0.809 12.947 1.00 92.12 80 GLN A N 1
ATOM 624 C CA . GLN A 1 80 ? -4.344 2.164 12.411 1.00 92.12 80 GLN A CA 1
ATOM 625 C C . GLN A 1 80 ? -5.716 2.750 12.056 1.00 92.12 80 GLN A C 1
ATOM 627 O O . GLN A 1 80 ? -6.606 2.116 11.491 1.00 92.12 80 GLN A O 1
ATOM 632 N N . ARG A 1 81 ? -5.887 4.047 12.339 1.00 88.50 81 ARG A N 1
ATOM 633 C CA . ARG A 1 81 ? -7.115 4.789 12.010 1.00 88.50 81 ARG A CA 1
ATOM 634 C C . ARG A 1 81 ? -7.068 5.325 10.578 1.00 88.50 81 ARG A C 1
ATOM 636 O O . ARG A 1 81 ? -6.733 6.484 10.359 1.00 88.50 81 ARG A O 1
ATOM 643 N N . MET A 1 82 ? -7.472 4.497 9.618 1.00 92.94 82 MET A N 1
ATOM 644 C CA . MET A 1 82 ? -7.437 4.810 8.177 1.00 92.94 82 MET A CA 1
ATOM 645 C C . MET A 1 82 ? -8.775 5.290 7.584 1.00 92.94 82 MET A C 1
ATOM 647 O O . MET A 1 82 ? -8.921 5.417 6.372 1.00 92.94 82 MET A O 1
ATOM 651 N N . GLY A 1 83 ? -9.769 5.585 8.425 1.00 92.38 83 GLY A N 1
ATOM 652 C CA . GLY A 1 83 ? -11.095 6.029 7.979 1.00 92.38 83 GLY A CA 1
ATOM 653 C C . GLY A 1 83 ? -12.041 4.883 7.596 1.00 92.38 83 GLY A C 1
ATOM 654 O O . GLY A 1 83 ? -11.721 3.710 7.771 1.00 92.38 83 GLY A O 1
ATOM 655 N N . SER A 1 84 ? -13.255 5.222 7.143 1.00 95.12 84 SER A N 1
ATOM 656 C CA . SER A 1 84 ? -14.265 4.221 6.758 1.00 95.12 84 SER A CA 1
ATOM 657 C C . SER A 1 84 ? -13.907 3.502 5.467 1.00 95.12 84 SER A C 1
ATOM 659 O O . SER A 1 84 ? -14.077 2.296 5.407 1.00 95.12 84 SER A O 1
ATOM 661 N N . PHE A 1 85 ? -13.324 4.211 4.499 1.00 96.94 85 PHE A N 1
ATOM 662 C CA . PHE A 1 85 ? -12.948 3.642 3.207 1.00 96.94 85 PHE A CA 1
ATOM 663 C C . PHE A 1 85 ? -12.078 2.386 3.341 1.00 96.94 85 PHE A C 1
ATOM 665 O O . PHE A 1 85 ? -12.419 1.364 2.764 1.00 96.94 85 PHE A O 1
ATOM 672 N N . ALA A 1 86 ? -11.031 2.423 4.174 1.00 96.81 86 ALA A N 1
ATOM 673 C CA . ALA A 1 86 ? -10.185 1.260 4.455 1.00 96.81 86 ALA A CA 1
ATOM 674 C C . ALA A 1 86 ? -10.971 0.069 5.047 1.00 96.81 86 ALA A C 1
ATOM 676 O O . ALA A 1 86 ? -10.733 -1.086 4.708 1.00 96.81 86 ALA A O 1
ATOM 677 N N . ARG A 1 87 ? -11.964 0.337 5.907 1.00 94.69 87 ARG A N 1
ATOM 678 C CA . ARG A 1 87 ? -12.841 -0.723 6.433 1.00 94.69 87 ARG A CA 1
ATOM 679 C C . ARG A 1 87 ? -13.757 -1.290 5.355 1.00 94.69 87 ARG A C 1
ATOM 681 O O . ARG A 1 87 ? -13.987 -2.493 5.345 1.00 94.69 87 ARG A O 1
ATOM 688 N N . ASP A 1 88 ? -14.265 -0.431 4.478 1.00 96.88 88 ASP A N 1
ATOM 689 C CA . ASP A 1 88 ? -15.231 -0.796 3.443 1.00 96.88 88 ASP A CA 1
ATOM 690 C C . ASP A 1 88 ? -14.580 -1.650 2.337 1.00 96.88 88 ASP A C 1
ATOM 692 O O . ASP A 1 88 ? -15.204 -2.591 1.853 1.00 96.88 88 ASP A O 1
ATOM 696 N N . ILE A 1 89 ? -13.318 -1.373 1.972 1.00 97.25 89 ILE A N 1
ATOM 697 C CA . ILE A 1 89 ? -12.552 -2.172 0.989 1.00 97.25 89 ILE A CA 1
ATOM 698 C C . ILE A 1 89 ? -11.891 -3.423 1.596 1.00 97.25 89 ILE A C 1
ATOM 700 O O . ILE A 1 89 ? -11.423 -4.293 0.864 1.00 97.25 89 ILE A O 1
ATOM 704 N N . GLY A 1 90 ? -11.864 -3.529 2.926 1.00 96.81 90 GLY A N 1
ATOM 705 C CA . GLY A 1 90 ? -11.340 -4.684 3.652 1.00 96.81 90 GLY A CA 1
ATOM 706 C C . GLY A 1 90 ? -9.817 -4.706 3.819 1.00 96.81 90 GLY A C 1
ATOM 707 O O . GLY A 1 90 ? -9.090 -3.822 3.357 1.00 96.81 90 GLY A O 1
ATOM 708 N N . PHE A 1 91 ? -9.336 -5.737 4.523 1.00 96.81 91 PHE A N 1
ATOM 709 C CA . PHE A 1 91 ? -7.930 -5.881 4.911 1.00 96.81 91 PHE A CA 1
ATOM 710 C C . PHE A 1 91 ? -7.001 -5.981 3.700 1.00 96.81 91 PHE A C 1
ATOM 712 O O . PHE A 1 91 ? -6.039 -5.223 3.606 1.00 96.81 91 PHE A O 1
ATOM 719 N N . THR A 1 92 ? -7.288 -6.887 2.762 1.00 96.25 92 THR A N 1
ATOM 720 C CA . THR A 1 92 ? -6.393 -7.181 1.635 1.00 96.25 92 THR A CA 1
ATOM 721 C C . THR A 1 92 ? -6.150 -5.950 0.761 1.00 96.25 92 THR A C 1
ATOM 723 O O . THR A 1 92 ? -5.001 -5.605 0.495 1.00 96.25 92 THR A O 1
ATOM 726 N N . GLU A 1 93 ? -7.205 -5.238 0.360 1.00 97.50 93 GLU A N 1
ATOM 727 C CA . GLU A 1 93 ? -7.057 -4.048 -0.488 1.00 97.50 93 GLU A CA 1
ATOM 728 C C . GLU A 1 93 ? -6.427 -2.879 0.280 1.00 97.50 93 GLU A C 1
ATOM 730 O O . GLU A 1 93 ? -5.538 -2.206 -0.244 1.00 97.50 93 GLU A O 1
ATOM 735 N N . THR A 1 94 ? -6.775 -2.691 1.558 1.00 98.12 94 THR A N 1
ATOM 736 C CA . THR A 1 94 ? -6.103 -1.697 2.414 1.00 98.12 94 THR A CA 1
ATOM 737 C C . THR A 1 94 ? -4.605 -1.977 2.537 1.00 98.12 94 THR A C 1
ATOM 739 O O . THR A 1 94 ? -3.794 -1.053 2.442 1.00 98.12 94 THR A O 1
ATOM 742 N N . SER A 1 95 ? -4.222 -3.242 2.710 1.00 97.81 95 SER A N 1
ATOM 743 C CA . SER A 1 95 ? -2.829 -3.682 2.767 1.00 97.81 95 SER A CA 1
ATOM 744 C C . SER A 1 95 ? -2.081 -3.388 1.467 1.00 97.81 95 SER A C 1
ATOM 746 O O . SER A 1 95 ? -1.007 -2.792 1.516 1.00 97.81 95 SER A O 1
ATOM 748 N N . LYS A 1 96 ? -2.660 -3.710 0.300 1.00 97.81 96 LYS A N 1
ATOM 749 C CA . LYS A 1 96 ? -2.061 -3.403 -1.014 1.00 97.81 96 LYS A CA 1
ATOM 750 C C . LYS A 1 96 ? -1.838 -1.902 -1.205 1.00 97.81 96 LYS A C 1
ATOM 752 O O . LYS A 1 96 ? -0.738 -1.478 -1.554 1.00 97.81 96 LYS A O 1
ATOM 757 N N . ILE A 1 97 ? -2.845 -1.081 -0.896 1.00 97.94 97 ILE A N 1
ATOM 758 C CA . ILE A 1 97 ? -2.737 0.386 -0.966 1.00 97.94 97 ILE A CA 1
ATOM 759 C C . ILE A 1 97 ? -1.658 0.893 -0.000 1.00 97.94 97 I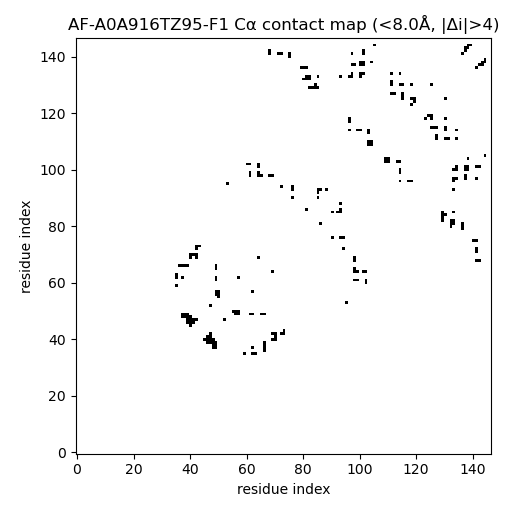LE A C 1
ATOM 761 O O . ILE A 1 97 ? -0.883 1.780 -0.348 1.00 97.94 97 ILE A O 1
ATOM 765 N N . SER A 1 98 ? -1.558 0.319 1.198 1.00 98.00 98 SER A N 1
ATOM 766 C CA . SER A 1 98 ? -0.558 0.720 2.194 1.00 98.00 98 SER A CA 1
ATOM 767 C C . SER A 1 98 ? 0.869 0.366 1.774 1.00 98.00 98 SER A C 1
ATOM 769 O O . SER A 1 98 ? 1.764 1.199 1.905 1.00 98.00 98 SER A O 1
ATOM 771 N N . LEU A 1 99 ? 1.082 -0.825 1.208 1.00 97.69 99 LEU A N 1
ATOM 772 C CA . LEU A 1 99 ? 2.370 -1.212 0.628 1.00 97.69 99 LEU A CA 1
ATOM 773 C C . LEU A 1 99 ? 2.742 -0.298 -0.544 1.00 97.69 99 LEU A C 1
ATOM 775 O O . LEU A 1 99 ? 3.873 0.186 -0.606 1.00 97.69 99 LEU A O 1
ATOM 779 N N . LYS A 1 100 ? 1.788 0.017 -1.432 1.00 97.19 100 LYS A N 1
ATOM 780 C CA . LYS A 1 100 ? 2.029 0.968 -2.524 1.00 97.19 100 LYS A CA 1
ATOM 781 C C . LYS A 1 100 ? 2.363 2.361 -2.000 1.00 97.19 100 LYS A C 1
ATOM 783 O O . LYS A 1 100 ? 3.263 3.003 -2.536 1.00 97.19 100 LYS A O 1
ATOM 788 N N . ALA A 1 101 ? 1.694 2.816 -0.940 1.00 96.94 101 ALA A N 1
ATOM 789 C CA . ALA A 1 101 ? 2.029 4.070 -0.277 1.00 96.94 101 ALA A CA 1
ATOM 790 C C . ALA A 1 101 ? 3.492 4.059 0.175 1.00 96.94 101 ALA A C 1
ATOM 792 O O . ALA A 1 101 ? 4.226 4.997 -0.117 1.00 96.94 101 ALA A O 1
ATOM 793 N N . CYS A 1 102 ? 3.940 2.972 0.803 1.00 96.50 102 CYS A N 1
ATOM 794 C CA . CYS A 1 102 ? 5.321 2.836 1.238 1.00 96.50 102 CYS A CA 1
ATOM 795 C C . CYS A 1 102 ? 6.324 2.915 0.087 1.00 96.50 102 CYS A C 1
ATOM 797 O O . CYS A 1 102 ? 7.263 3.708 0.167 1.00 96.50 102 CYS A O 1
ATOM 799 N N . VAL A 1 103 ? 6.086 2.190 -1.011 1.00 94.38 103 VAL A N 1
ATOM 800 C CA . VAL A 1 103 ? 6.907 2.277 -2.231 1.00 94.38 103 VAL A CA 1
ATOM 801 C C . VAL A 1 103 ? 6.969 3.715 -2.743 1.00 94.38 103 VAL A C 1
ATOM 803 O O . VAL A 1 103 ? 8.054 4.264 -2.919 1.00 94.38 103 VAL A O 1
ATOM 806 N N . LEU A 1 104 ? 5.813 4.361 -2.917 1.00 94.94 104 LEU A N 1
ATOM 807 C CA . LEU A 1 104 ? 5.747 5.724 -3.437 1.00 94.94 104 LEU A CA 1
ATOM 808 C C . LEU A 1 104 ? 6.509 6.703 -2.542 1.00 94.94 104 LEU A C 1
ATOM 810 O O . LEU A 1 104 ? 7.213 7.569 -3.050 1.00 94.94 104 LEU A O 1
ATOM 814 N N . THR A 1 105 ? 6.428 6.538 -1.223 1.00 92.69 105 THR A N 1
ATOM 815 C CA . THR A 1 105 ? 7.032 7.464 -0.255 1.00 92.69 105 THR A CA 1
ATOM 816 C C . THR A 1 105 ? 8.547 7.380 -0.148 1.00 92.69 105 THR A C 1
ATOM 818 O O . THR A 1 105 ? 9.148 8.296 0.414 1.00 92.69 105 THR A O 1
ATOM 821 N N . GLN A 1 106 ? 9.171 6.343 -0.717 1.00 89.00 106 GLN A N 1
ATOM 822 C CA . GLN A 1 106 ? 10.628 6.292 -0.853 1.00 89.00 106 GLN A CA 1
ATOM 823 C C . GLN A 1 106 ? 11.156 7.361 -1.822 1.00 89.00 106 GLN A C 1
ATOM 825 O O . GLN A 1 106 ? 12.313 7.762 -1.723 1.00 89.00 106 GLN A O 1
ATOM 830 N N . ASN A 1 107 ? 10.314 7.857 -2.734 1.00 86.31 107 ASN A N 1
ATOM 831 C CA . ASN A 1 107 ? 10.670 8.916 -3.667 1.00 86.31 107 ASN A CA 1
ATOM 832 C C . ASN A 1 107 ? 9.905 10.209 -3.340 1.00 86.31 107 ASN A C 1
ATOM 834 O O . ASN A 1 107 ? 8.676 10.253 -3.342 1.00 86.31 107 ASN A O 1
ATOM 838 N N . SER A 1 108 ? 10.648 11.291 -3.102 1.00 82.38 108 SER A N 1
ATOM 839 C CA . SER A 1 108 ? 10.100 12.595 -2.719 1.00 82.38 108 SER A CA 1
ATOM 840 C C . SER A 1 108 ? 9.279 13.289 -3.809 1.00 82.38 108 SER A C 1
ATOM 842 O O . SER A 1 108 ? 8.562 14.238 -3.493 1.00 82.38 108 SER A O 1
ATOM 844 N N . THR A 1 109 ? 9.358 12.843 -5.067 1.00 91.38 109 THR A N 1
ATOM 845 C CA . THR A 1 109 ? 8.530 13.385 -6.155 1.00 91.38 109 THR A CA 1
ATOM 846 C C . THR A 1 109 ? 7.111 12.834 -6.154 1.00 91.38 109 THR A C 1
ATOM 848 O O . THR A 1 109 ? 6.228 13.469 -6.724 1.00 91.38 109 THR A O 1
ATOM 851 N N . ASN A 1 110 ? 6.888 11.674 -5.532 1.00 93.06 110 ASN A N 1
ATOM 852 C CA . ASN A 1 110 ? 5.573 11.053 -5.487 1.00 93.06 110 ASN A CA 1
ATOM 853 C C . ASN A 1 110 ? 4.693 11.701 -4.420 1.00 93.06 110 ASN A C 1
ATOM 855 O O . ASN A 1 110 ? 5.131 12.143 -3.353 1.00 93.06 110 ASN A O 1
ATOM 859 N N . THR A 1 111 ? 3.406 11.703 -4.705 1.00 95.06 111 THR A N 1
ATOM 860 C CA . THR A 1 111 ? 2.376 12.385 -3.942 1.00 95.06 111 THR A CA 1
ATOM 861 C C . THR A 1 111 ? 1.235 11.433 -3.603 1.00 95.06 111 THR A C 1
ATOM 863 O O . THR A 1 111 ? 1.160 10.296 -4.072 1.00 95.06 111 THR A O 1
ATOM 866 N N . VAL A 1 112 ? 0.295 11.917 -2.790 1.00 96.56 112 VAL A N 1
ATOM 867 C CA . VAL A 1 112 ? -0.944 11.177 -2.523 1.00 96.56 112 VAL A CA 1
ATOM 868 C C . VAL A 1 112 ? -1.787 10.979 -3.791 1.00 96.56 112 VAL A C 1
ATOM 870 O O . VAL A 1 112 ? -2.566 10.031 -3.844 1.00 96.56 112 VAL A O 1
ATOM 873 N N . ASP A 1 113 ? -1.625 11.821 -4.816 1.00 97.56 113 ASP A N 1
ATOM 874 C CA . ASP A 1 113 ? -2.369 11.686 -6.070 1.00 97.56 113 ASP A CA 1
ATOM 875 C C . ASP A 1 113 ? -1.879 10.488 -6.896 1.00 97.56 113 ASP A C 1
ATOM 877 O O . ASP A 1 113 ? -2.689 9.834 -7.551 1.00 97.56 113 ASP A O 1
ATOM 881 N N . ASP A 1 114 ? -0.601 10.116 -6.780 1.00 97.69 114 ASP A N 1
ATOM 882 C CA . ASP A 1 114 ? -0.065 8.890 -7.387 1.00 97.69 114 ASP A CA 1
ATOM 883 C C . ASP A 1 114 ? -0.651 7.643 -6.712 1.00 97.69 114 ASP A C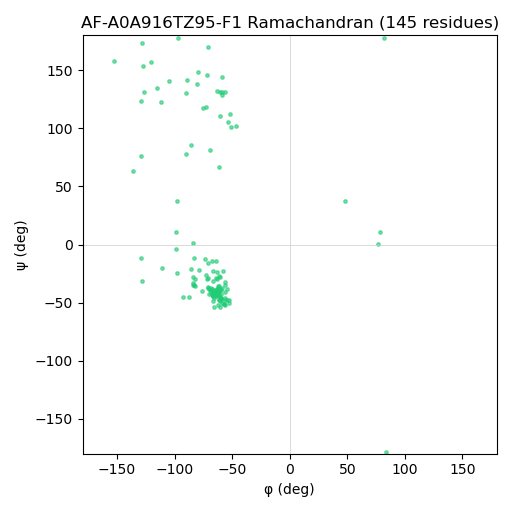 1
ATOM 885 O O . ASP A 1 114 ? -1.022 6.670 -7.373 1.00 97.69 114 ASP A O 1
ATOM 889 N N . LEU A 1 115 ? -0.828 7.690 -5.385 1.00 97.62 115 LEU A N 1
ATOM 890 C CA . LEU A 1 115 ? -1.526 6.623 -4.670 1.00 97.62 115 LEU A CA 1
ATOM 891 C C . LEU A 1 115 ? -3.017 6.586 -5.024 1.00 97.62 115 LEU A C 1
ATOM 893 O O . LEU A 1 115 ? -3.603 5.507 -5.122 1.00 97.62 115 LEU A O 1
ATOM 897 N N . LEU A 1 116 ? -3.647 7.747 -5.214 1.00 98.50 116 LEU A N 1
ATOM 898 C CA . LEU A 1 116 ? -5.035 7.823 -5.656 1.00 98.50 116 LEU A CA 1
ATOM 899 C C . LEU A 1 116 ? -5.204 7.226 -7.055 1.00 98.50 116 LEU A C 1
ATOM 901 O O . LEU A 1 116 ? -6.175 6.505 -7.275 1.00 98.50 116 LEU A O 1
ATOM 905 N N . ALA A 1 117 ? -4.276 7.502 -7.975 1.00 98.25 117 ALA A N 1
ATOM 906 C CA . ALA A 1 117 ? -4.274 6.923 -9.313 1.00 98.25 117 ALA A CA 1
ATOM 907 C C . ALA A 1 117 ? -4.242 5.390 -9.241 1.00 98.25 117 ALA A C 1
ATOM 909 O O . ALA A 1 117 ? -5.148 4.753 -9.771 1.00 98.25 117 ALA A O 1
ATOM 910 N N . TYR A 1 118 ? -3.305 4.826 -8.471 1.00 96.81 118 TYR A N 1
ATOM 911 C CA . TYR A 1 118 ? -3.242 3.385 -8.202 1.00 96.81 118 TYR A CA 1
ATOM 912 C C . TYR A 1 118 ? -4.543 2.846 -7.587 1.00 96.81 118 TYR A C 1
ATOM 914 O O . TYR A 1 118 ? -5.111 1.858 -8.043 1.00 96.81 118 TYR A O 1
ATOM 922 N N . THR A 1 119 ? -5.072 3.525 -6.565 1.00 98.00 119 THR A N 1
ATOM 923 C CA . THR A 1 119 ? -6.291 3.083 -5.868 1.00 98.00 119 THR A CA 1
ATOM 924 C C . THR A 1 119 ? -7.495 3.040 -6.813 1.00 98.00 119 THR A C 1
ATOM 926 O O . THR A 1 119 ? -8.341 2.152 -6.705 1.00 98.00 119 THR A O 1
ATOM 929 N N . ARG A 1 120 ? -7.576 3.974 -7.768 1.00 98.31 120 ARG A N 1
ATOM 930 C CA . ARG A 1 120 ? -8.684 4.069 -8.727 1.00 98.31 120 ARG A CA 1
ATOM 931 C C . ARG A 1 120 ? -8.713 2.966 -9.774 1.00 98.31 120 ARG A C 1
ATOM 933 O O . ARG A 1 120 ? -9.767 2.759 -10.367 1.00 98.31 120 ARG A O 1
ATOM 940 N N . GLU A 1 121 ? -7.622 2.232 -9.962 1.00 96.94 121 GLU A N 1
ATOM 941 C CA . GLU A 1 121 ? -7.598 1.073 -10.861 1.00 96.94 121 GLU A CA 1
ATOM 942 C C . GLU A 1 121 ? -8.573 -0.019 -10.399 1.00 96.94 121 GLU A C 1
ATOM 944 O O . GLU A 1 121 ? -9.229 -0.652 -11.226 1.00 96.94 121 GLU A O 1
ATOM 949 N N . ARG A 1 122 ? -8.728 -0.198 -9.078 1.00 95.50 122 ARG A N 1
ATOM 950 C CA . ARG A 1 122 ? -9.682 -1.153 -8.479 1.00 95.50 122 ARG A CA 1
ATOM 951 C C . ARG A 1 122 ? -10.860 -0.494 -7.756 1.00 95.50 122 ARG A C 1
ATOM 953 O O . ARG A 1 122 ? -11.907 -1.121 -7.610 1.00 95.50 122 ARG A O 1
ATOM 960 N N . HIS A 1 123 ? -10.739 0.777 -7.370 1.00 97.12 123 HIS A N 1
ATOM 961 C CA . HIS A 1 123 ? -11.795 1.558 -6.717 1.00 97.12 123 HIS A CA 1
ATOM 962 C C . HIS A 1 123 ? -12.008 2.910 -7.424 1.00 97.12 123 HIS A C 1
ATOM 964 O O . HIS A 1 123 ? -11.575 3.943 -6.908 1.00 97.12 123 HIS A O 1
ATOM 970 N N . PRO A 1 124 ? -12.678 2.944 -8.594 1.00 97.62 124 PRO A N 1
ATOM 971 C CA . PRO A 1 124 ? -12.759 4.138 -9.448 1.00 97.62 124 PRO A CA 1
ATOM 972 C C . PRO A 1 124 ? -13.317 5.390 -8.758 1.00 97.62 124 PRO A C 1
ATOM 974 O O . PRO A 1 124 ? -12.885 6.507 -9.043 1.00 97.62 124 PRO A O 1
ATOM 977 N N . ASP A 1 125 ? -14.229 5.199 -7.804 1.00 96.81 125 ASP A N 1
ATOM 978 C CA . ASP A 1 125 ? -14.882 6.279 -7.057 1.00 96.81 125 ASP A CA 1
ATOM 979 C C . ASP A 1 125 ? -14.056 6.783 -5.862 1.00 96.81 125 ASP A C 1
ATOM 981 O O . ASP A 1 125 ? -14.493 7.678 -5.134 1.00 96.81 125 ASP A O 1
ATOM 985 N N . ALA A 1 126 ? -12.857 6.230 -5.638 1.00 97.88 126 ALA A N 1
ATOM 986 C CA . ALA A 1 126 ? -11.977 6.673 -4.569 1.00 97.88 126 ALA A CA 1
ATOM 987 C C . ALA A 1 126 ? -11.622 8.159 -4.726 1.00 97.88 126 ALA A C 1
ATOM 989 O O . ALA A 1 126 ? -11.431 8.697 -5.826 1.00 97.88 126 ALA A O 1
ATOM 990 N N . THR A 1 127 ? -11.504 8.836 -3.590 1.00 98.06 127 THR A N 1
ATOM 991 C CA . THR A 1 127 ? -11.155 10.255 -3.494 1.00 98.06 127 THR A CA 1
ATOM 992 C C . THR A 1 127 ? -9.880 10.444 -2.683 1.00 98.06 127 THR A C 1
ATOM 994 O O . THR A 1 127 ? -9.551 9.632 -1.816 1.00 98.06 127 THR A O 1
ATOM 997 N N . THR A 1 128 ? -9.183 11.563 -2.889 1.00 97.62 128 THR A N 1
ATOM 998 C CA . THR A 1 128 ? -7.990 11.906 -2.099 1.00 97.62 128 THR A CA 1
ATOM 999 C C . THR A 1 128 ? -8.282 11.893 -0.596 1.00 97.62 128 THR A C 1
ATOM 1001 O O . THR A 1 128 ? -7.468 11.408 0.180 1.00 97.62 128 THR A O 1
ATOM 1004 N N . ALA A 1 129 ? -9.466 12.350 -0.167 1.00 97.50 129 ALA A N 1
ATOM 1005 C CA . ALA A 1 129 ? -9.862 12.366 1.244 1.00 97.50 129 ALA A CA 1
ATOM 1006 C C . ALA A 1 129 ? -9.970 10.960 1.868 1.00 97.50 129 ALA A C 1
ATOM 1008 O O . ALA A 1 129 ? -9.764 10.806 3.069 1.00 97.50 129 ALA A O 1
ATOM 1009 N N . GLN A 1 130 ? -10.283 9.945 1.060 1.00 97.69 130 GLN A N 1
ATOM 1010 C CA . GLN A 1 130 ? -10.359 8.545 1.485 1.00 97.69 130 GLN A CA 1
ATOM 1011 C C . GLN A 1 130 ? -8.984 7.863 1.493 1.00 97.69 130 GLN A C 1
ATOM 1013 O O . GLN A 1 130 ? -8.718 7.046 2.369 1.00 97.69 130 GLN A O 1
ATOM 1018 N N . VAL A 1 131 ? -8.106 8.221 0.553 1.00 97.62 131 VAL A N 1
ATOM 1019 C CA . VAL A 1 131 ? -6.770 7.620 0.395 1.00 97.62 131 VAL A CA 1
ATOM 1020 C C . VAL A 1 131 ? -5.732 8.260 1.325 1.00 97.62 131 VAL A C 1
ATOM 1022 O O . VAL A 1 131 ? -4.841 7.582 1.837 1.00 97.62 131 VAL A O 1
ATOM 1025 N N . PHE A 1 132 ? -5.857 9.559 1.605 1.00 97.38 132 PHE A N 1
ATOM 1026 C CA . PHE A 1 132 ? -4.902 10.310 2.423 1.00 97.38 132 PHE A CA 1
ATOM 1027 C C . PHE A 1 132 ? -4.677 9.729 3.835 1.00 97.38 132 PHE A C 1
ATOM 1029 O O . PHE A 1 132 ? -3.522 9.667 4.263 1.00 97.38 132 PHE A O 1
ATOM 1036 N N . PRO A 1 133 ? -5.703 9.254 4.571 1.00 97.75 133 PRO A N 1
ATOM 1037 C CA . PRO A 1 133 ? -5.489 8.588 5.855 1.00 97.75 133 PRO A CA 1
ATOM 1038 C C . PRO A 1 133 ? -4.622 7.325 5.758 1.00 97.75 133 PRO A C 1
ATOM 1040 O O . PRO A 1 133 ? -3.788 7.111 6.636 1.00 97.75 133 PRO A O 1
ATOM 1043 N N . ILE A 1 134 ? -4.776 6.524 4.696 1.00 97.94 134 ILE A N 1
ATOM 1044 C CA . ILE A 1 134 ? -3.959 5.323 4.453 1.00 97.94 134 ILE A CA 1
ATOM 1045 C C . ILE A 1 134 ? -2.512 5.735 4.165 1.00 97.94 134 ILE A C 1
ATOM 1047 O O . ILE A 1 134 ? -1.593 5.248 4.820 1.00 97.94 134 ILE A O 1
ATOM 1051 N N . TRP A 1 135 ? -2.318 6.704 3.262 1.00 96.94 135 TRP A N 1
ATOM 1052 C CA . TRP A 1 135 ? -1.003 7.277 2.948 1.00 96.94 135 TRP A CA 1
ATOM 1053 C C . TRP A 1 135 ? -0.274 7.764 4.202 1.00 96.94 135 TRP A C 1
ATOM 1055 O O . TRP A 1 135 ? 0.886 7.427 4.434 1.00 96.94 135 TRP A O 1
ATOM 1065 N N . ASN A 1 136 ? -0.958 8.556 5.031 1.00 95.75 136 ASN A N 1
ATOM 1066 C CA . ASN A 1 136 ? -0.364 9.108 6.238 1.00 95.75 136 ASN A CA 1
ATOM 1067 C C . ASN A 1 136 ? -0.049 8.002 7.257 1.00 95.75 136 ASN A C 1
ATOM 1069 O O . ASN A 1 136 ? 1.049 7.985 7.803 1.00 95.75 136 ASN A O 1
ATOM 1073 N N . ALA A 1 137 ? -0.966 7.056 7.484 1.00 96.62 137 ALA A N 1
ATOM 1074 C CA . ALA A 1 137 ? -0.729 5.945 8.404 1.00 96.62 137 ALA A CA 1
ATOM 1075 C C . ALA A 1 137 ? 0.478 5.096 7.978 1.00 96.62 137 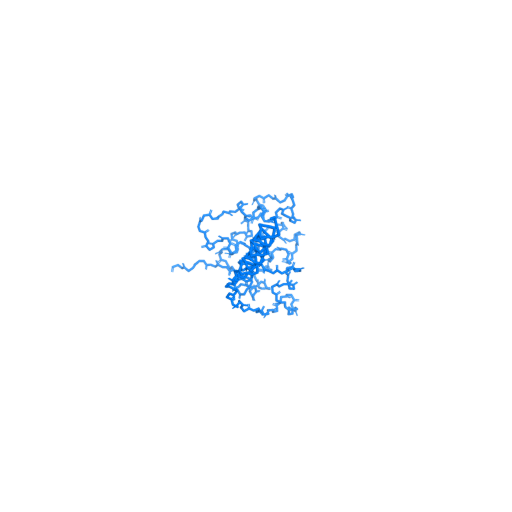ALA A C 1
ATOM 1077 O O . ALA A 1 137 ? 1.344 4.814 8.806 1.00 96.62 137 ALA A O 1
ATOM 1078 N N . ALA A 1 138 ? 0.577 4.748 6.691 1.00 96.56 138 ALA A N 1
ATOM 1079 C CA . ALA A 1 138 ? 1.689 3.968 6.156 1.00 96.56 138 ALA A CA 1
ATOM 1080 C C . ALA A 1 138 ? 3.034 4.658 6.430 1.00 96.56 138 ALA A C 1
ATOM 1082 O O . ALA A 1 138 ? 3.909 4.069 7.061 1.00 96.56 138 ALA A O 1
ATOM 1083 N N . ARG A 1 139 ? 3.153 5.947 6.089 1.00 93.31 139 ARG A N 1
ATOM 1084 C CA . ARG A 1 139 ? 4.380 6.742 6.279 1.00 93.31 139 ARG A CA 1
ATOM 1085 C C . ARG A 1 139 ? 4.854 6.876 7.717 1.00 93.31 139 ARG A C 1
ATOM 1087 O O . ARG A 1 139 ? 6.033 7.125 7.934 1.00 93.31 139 ARG A O 1
ATOM 1094 N N . TRP A 1 140 ? 3.950 6.820 8.688 1.00 93.06 140 TRP A N 1
ATOM 1095 C CA . TRP A 1 140 ? 4.314 7.006 10.093 1.00 93.06 140 TRP A CA 1
ATOM 1096 C C . TRP A 1 140 ? 4.492 5.693 10.845 1.00 93.06 140 TRP A C 1
ATOM 1098 O O . TRP A 1 140 ? 5.208 5.677 11.847 1.00 93.06 140 TRP A O 1
ATOM 1108 N N . HIS A 1 141 ? 3.850 4.616 10.389 1.00 95.75 141 HIS A N 1
ATOM 1109 C CA . HIS A 1 141 ? 3.731 3.390 11.178 1.00 95.75 141 HIS A CA 1
ATOM 1110 C C . HIS A 1 141 ? 4.152 2.115 10.447 1.00 95.75 141 HIS A C 1
ATOM 1112 O O . HIS A 1 141 ? 4.661 1.219 11.111 1.00 95.75 141 HIS A O 1
ATOM 1118 N N . LEU A 1 142 ? 3.976 2.025 9.124 1.00 96.38 142 LEU A N 1
ATOM 1119 C CA . LEU A 1 142 ? 4.397 0.850 8.349 1.00 96.38 142 LEU A CA 1
ATOM 1120 C C . LEU A 1 142 ? 5.810 1.022 7.784 1.00 96.38 142 LEU A C 1
ATOM 1122 O O . LEU A 1 142 ? 6.646 0.133 7.885 1.00 96.38 142 LEU A O 1
ATOM 1126 N N . CYS A 1 143 ? 6.082 2.194 7.220 1.00 95.19 143 CYS A N 1
ATOM 1127 C CA . CYS A 1 143 ? 7.321 2.526 6.525 1.00 95.19 143 CYS A CA 1
ATOM 1128 C C . CYS A 1 143 ? 7.813 3.925 6.923 1.00 95.19 143 CYS A C 1
ATOM 1130 O O . CYS A 1 143 ? 7.860 4.837 6.092 1.00 95.19 143 CYS A O 1
ATOM 1132 N N . PRO A 1 144 ? 8.153 4.130 8.208 1.00 91.88 144 PRO A N 1
ATOM 1133 C CA . PRO A 1 144 ? 8.740 5.385 8.646 1.00 91.88 144 PRO A CA 1
ATOM 1134 C C . PRO A 1 144 ? 10.057 5.645 7.913 1.00 91.88 144 PRO A C 1
ATOM 1136 O O . PRO A 1 144 ? 10.926 4.777 7.858 1.00 91.88 144 PRO A O 1
ATOM 1139 N N . LEU A 1 145 ? 10.212 6.856 7.373 1.00 81.69 145 LEU A N 1
ATOM 1140 C CA . LEU A 1 145 ? 11.503 7.316 6.866 1.00 81.69 145 LEU A CA 1
ATOM 1141 C C . LEU A 1 145 ? 12.492 7.388 8.036 1.00 81.69 145 LEU A C 1
ATOM 1143 O O . LEU A 1 145 ? 12.161 7.937 9.095 1.00 81.69 145 LEU A O 1
ATOM 1147 N N . GLU A 1 146 ? 13.691 6.841 7.846 1.00 70.12 146 GLU A N 1
ATOM 1148 C CA . GLU A 1 146 ? 14.785 7.003 8.803 1.00 70.12 146 GLU A CA 1
ATOM 1149 C C . GLU A 1 146 ? 15.088 8.502 8.965 1.00 70.12 146 GLU A C 1
ATOM 1151 O O . GLU A 1 146 ? 15.141 9.245 7.981 1.00 70.12 146 GLU A O 1
ATOM 1156 N N . ARG A 1 147 ? 15.188 8.961 10.218 1.00 55.34 147 ARG A N 1
ATOM 1157 C CA . ARG A 1 147 ? 15.465 10.365 10.557 1.00 55.34 147 ARG A CA 1
ATOM 1158 C C . ARG A 1 147 ? 16.954 10.643 10.638 1.00 55.34 147 ARG A C 1
ATOM 1160 O O . ARG A 1 147 ? 17.661 9.782 11.204 1.00 55.34 147 ARG A O 1
#